Protein AF-A0A0Q8Q6H7-F1 (afdb_monomer)

Solvent-accessible surface area (backbone atoms only — not comparable to full-atom values): 5584 Å² total; per-residue (Å²): 132,81,76,88,68,62,62,42,82,53,87,79,76,68,88,23,53,45,49,56,13,53,51,58,37,36,78,78,34,84,53,59,43,42,26,29,66,60,90,71,86,67,95,41,78,25,63,36,36,38,28,49,71,91,55,90,65,55,36,40,38,37,37,32,64,53,24,28,64,59,30,40,36,32,51,101,86,51,76,48,80,18,79,44,38,67,51,40,23,50,51,51,54,51,64,78,71,109

Nearest PDB structures (foldseek):
  4h63-assembly1_Q  TM=6.959E-01  e=3.328E+00  Schizosaccharomyces pombe 972h-
  6fhm-assembly1_B  TM=3.678E-01  e=9.559E+00  Escherichia coli K-12
  2byo-assembly1_A  TM=2.013E-01  e=7.130E+00  Mycobacterium tuberculosis H37Rv

Structure (mmCIF, N/CA/C/O backbone):
data_AF-A0A0Q8Q6H7-F1
#
_entry.id   AF-A0A0Q8Q6H7-F1
#
loop_
_atom_site.group_PDB
_atom_site.id
_atom_site.type_symbol
_atom_site.label_atom_id
_atom_site.label_alt_id
_atom_site.label_comp_id
_atom_site.label_asym_id
_atom_site.label_entity_id
_atom_site.label_seq_id
_atom_site.pdbx_PDB_ins_code
_atom_site.Cartn_x
_atom_site.Cartn_y
_atom_site.Cartn_z
_atom_site.occupancy
_atom_site.B_iso_or_equiv
_atom_site.auth_seq_id
_atom_site.auth_comp_id
_atom_site.auth_asym_id
_atom_site.auth_atom_id
_atom_site.pdbx_PDB_model_num
ATOM 1 N N . MET A 1 1 ? -12.773 16.084 -0.485 1.00 41.69 1 MET A N 1
ATOM 2 C CA . MET A 1 1 ? -13.663 15.220 -1.291 1.00 41.69 1 MET A CA 1
ATOM 3 C C . MET A 1 1 ? -12.888 14.736 -2.499 1.00 41.69 1 MET A C 1
ATOM 5 O O . MET A 1 1 ? -12.948 15.345 -3.565 1.00 41.69 1 MET A O 1
ATOM 9 N N . ILE A 1 2 ? -12.133 13.662 -2.304 1.00 46.97 2 ILE A N 1
ATOM 10 C CA . ILE A 1 2 ? -11.565 12.874 -3.399 1.00 46.97 2 ILE A CA 1
ATOM 11 C C . ILE A 1 2 ? -12.746 12.379 -4.262 1.00 46.97 2 ILE A C 1
ATOM 13 O O . ILE A 1 2 ? -13.762 11.952 -3.699 1.00 46.97 2 ILE A O 1
ATOM 17 N N . PRO A 1 3 ? -12.713 12.522 -5.601 1.00 50.56 3 PRO A N 1
ATOM 18 C CA . PRO A 1 3 ? -13.772 11.993 -6.454 1.00 50.56 3 PRO A CA 1
ATOM 19 C C . PRO A 1 3 ? -13.932 10.494 -6.194 1.00 50.56 3 PRO A C 1
ATOM 21 O O . PRO A 1 3 ? -12.946 9.798 -5.971 1.00 50.56 3 PRO A O 1
ATOM 24 N N . ILE A 1 4 ? -15.171 9.996 -6.232 1.00 54.81 4 ILE A N 1
ATOM 25 C CA . ILE A 1 4 ? -15.448 8.557 -6.175 1.00 54.81 4 ILE A CA 1
ATOM 26 C C . ILE A 1 4 ? -14.878 7.952 -7.466 1.00 54.81 4 ILE A C 1
ATOM 28 O O . ILE A 1 4 ? -15.565 7.892 -8.483 1.00 54.81 4 ILE A O 1
ATOM 32 N N . MET A 1 5 ? -13.590 7.610 -7.466 1.00 64.38 5 MET A N 1
ATOM 33 C CA . MET A 1 5 ? -13.012 6.751 -8.487 1.00 64.38 5 MET A CA 1
ATOM 34 C C . MET A 1 5 ? -13.558 5.354 -8.236 1.00 64.38 5 MET A C 1
ATOM 36 O O . MET A 1 5 ? -13.433 4.825 -7.128 1.00 64.38 5 MET A O 1
ATOM 40 N N . ASP A 1 6 ? -14.164 4.760 -9.260 1.00 76.75 6 ASP A N 1
ATOM 41 C CA . ASP A 1 6 ? -14.465 3.337 -9.228 1.00 76.75 6 ASP A CA 1
ATOM 42 C C . ASP A 1 6 ? -13.141 2.591 -9.044 1.00 76.75 6 ASP A C 1
ATOM 44 O O . ASP A 1 6 ? -12.179 2.777 -9.797 1.00 76.75 6 ASP A O 1
ATOM 48 N N . THR A 1 7 ? -13.067 1.819 -7.966 1.00 80.25 7 THR A N 1
ATOM 49 C CA . THR A 1 7 ? -11.902 1.019 -7.616 1.00 80.25 7 THR A CA 1
ATOM 50 C C . THR A 1 7 ? -12.319 -0.435 -7.494 1.00 80.25 7 THR A C 1
ATOM 52 O O . THR A 1 7 ? -13.389 -0.760 -6.975 1.00 80.25 7 THR A O 1
ATOM 55 N N . ARG A 1 8 ? -11.451 -1.331 -7.959 1.00 82.88 8 ARG A N 1
ATOM 56 C CA . ARG A 1 8 ? -11.608 -2.776 -7.793 1.00 82.88 8 ARG A CA 1
ATOM 57 C C . ARG A 1 8 ? -10.595 -3.307 -6.803 1.00 82.88 8 ARG A C 1
ATOM 59 O O . ARG A 1 8 ? -9.417 -2.944 -6.852 1.00 82.88 8 ARG A O 1
ATOM 66 N N . THR A 1 9 ? -11.032 -4.232 -5.953 1.00 85.69 9 THR A N 1
ATOM 67 C CA . THR A 1 9 ? -10.123 -4.986 -5.090 1.00 85.69 9 THR A CA 1
ATOM 68 C C . THR A 1 9 ? -9.061 -5.678 -5.935 1.00 85.69 9 THR A C 1
ATOM 70 O O . THR A 1 9 ? -9.357 -6.391 -6.896 1.00 85.69 9 THR A O 1
ATOM 73 N N . TRP A 1 10 ? -7.806 -5.462 -5.563 1.00 83.19 10 TRP A N 1
ATOM 74 C CA . TRP A 1 10 ? -6.649 -6.042 -6.212 1.00 83.19 10 TRP A CA 1
ATOM 75 C C . TRP A 1 10 ? -6.073 -7.147 -5.328 1.00 83.19 10 TRP A C 1
ATOM 77 O O . TRP A 1 10 ? -5.622 -6.910 -4.211 1.00 83.19 10 TRP A O 1
ATOM 87 N N . LEU A 1 11 ? -6.108 -8.372 -5.852 1.00 79.75 11 LEU A N 1
ATOM 88 C CA . LEU A 1 11 ? -5.634 -9.587 -5.178 1.00 79.75 11 LEU A CA 1
ATOM 89 C C . LEU A 1 11 ? -4.303 -10.098 -5.753 1.00 79.75 11 LEU A C 1
ATOM 91 O O . LEU A 1 11 ? -3.882 -11.209 -5.441 1.00 79.75 11 LEU A O 1
ATOM 95 N N . GLY A 1 12 ? -3.701 -9.334 -6.667 1.00 79.31 12 GLY A N 1
ATOM 96 C CA . GLY A 1 12 ? -2.473 -9.714 -7.352 1.00 79.31 12 GLY A CA 1
ATOM 97 C C . GLY A 1 12 ? -1.216 -9.409 -6.543 1.00 79.31 12 GLY A C 1
ATOM 98 O O . GLY A 1 12 ? -1.276 -8.969 -5.400 1.00 79.31 12 GLY A O 1
ATOM 99 N N . ASP A 1 13 ? -0.085 -9.630 -7.198 1.00 78.69 13 ASP A N 1
ATOM 100 C CA . ASP A 1 13 ? 1.248 -9.220 -6.766 1.00 78.69 13 ASP A CA 1
ATOM 101 C C . ASP A 1 13 ? 1.867 -8.451 -7.945 1.00 78.69 13 ASP A C 1
ATOM 103 O O . ASP A 1 13 ? 1.632 -8.811 -9.110 1.00 78.69 13 ASP A O 1
ATOM 107 N N . THR A 1 14 ? 2.565 -7.345 -7.686 1.00 79.12 14 THR A N 1
ATOM 108 C CA . THR A 1 14 ? 3.236 -6.595 -8.758 1.00 79.12 14 THR A CA 1
ATOM 109 C C . THR A 1 14 ? 4.541 -7.259 -9.197 1.00 79.12 14 THR A C 1
ATOM 111 O O . THR A 1 14 ? 5.048 -6.951 -10.279 1.00 79.12 14 THR A O 1
ATOM 114 N N . GLY A 1 15 ? 5.070 -8.184 -8.390 1.00 83.19 15 GLY A N 1
ATOM 115 C CA . GLY A 1 15 ? 6.403 -8.766 -8.505 1.00 83.19 15 GLY A CA 1
ATOM 116 C C . GLY A 1 15 ? 7.501 -7.801 -8.054 1.00 83.19 15 GLY A C 1
ATOM 117 O O . GLY A 1 15 ? 8.658 -7.967 -8.449 1.00 83.19 15 GLY A O 1
ATOM 118 N N . GLY A 1 16 ? 7.135 -6.756 -7.309 1.00 88.44 16 GLY A N 1
ATOM 119 C CA . GLY A 1 16 ? 7.916 -5.547 -7.103 1.00 88.44 16 GLY A CA 1
ATOM 120 C C . GLY A 1 16 ? 8.069 -5.144 -5.634 1.00 88.44 16 GLY A C 1
ATOM 121 O O . GLY A 1 16 ? 7.374 -5.650 -4.759 1.00 88.44 16 GLY A O 1
ATOM 122 N N . PRO A 1 17 ? 8.969 -4.192 -5.331 1.00 94.00 17 PRO A N 1
ATOM 123 C CA . PRO A 1 17 ? 9.206 -3.745 -3.956 1.00 94.00 17 PRO A CA 1
ATOM 124 C C . PRO A 1 17 ? 7.96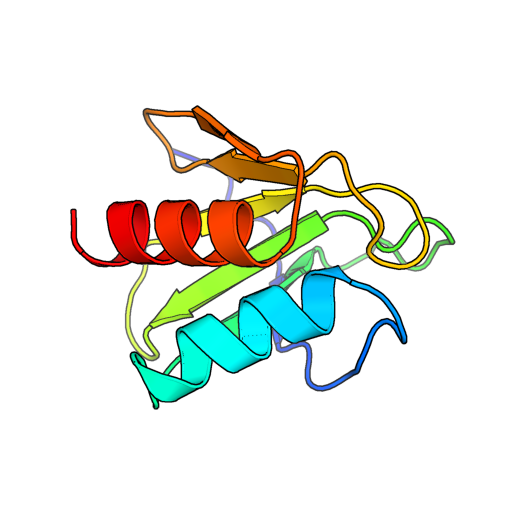9 -3.219 -3.198 1.00 94.00 17 PRO A C 1
ATOM 12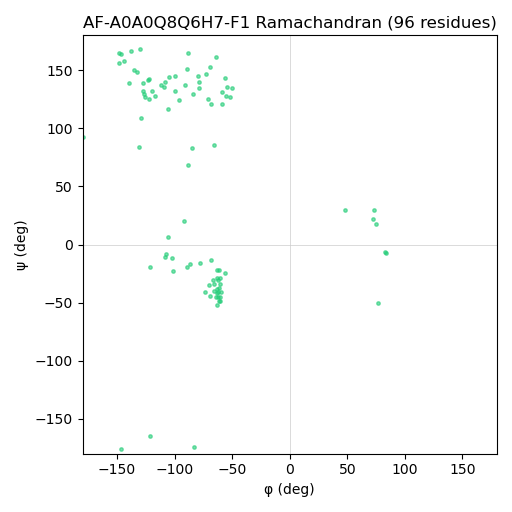6 O O . PRO A 1 17 ? 7.942 -3.275 -1.972 1.00 94.00 17 PRO A O 1
ATOM 129 N N . VAL A 1 18 ? 6.933 -2.729 -3.884 1.00 93.56 18 VAL A N 1
ATOM 130 C CA . VAL A 1 18 ? 5.673 -2.298 -3.249 1.00 93.56 18 VAL A CA 1
ATOM 131 C C . VAL A 1 18 ? 4.935 -3.457 -2.563 1.00 93.56 18 VAL A C 1
ATOM 133 O O . VAL A 1 18 ? 4.280 -3.252 -1.541 1.00 93.56 18 VAL A O 1
ATOM 136 N N . ASP A 1 19 ? 5.092 -4.689 -3.055 1.00 93.44 19 ASP A N 1
ATOM 137 C CA . ASP A 1 19 ? 4.454 -5.874 -2.473 1.00 93.44 19 ASP A CA 1
ATOM 138 C C . ASP A 1 19 ? 5.001 -6.168 -1.071 1.00 93.44 19 ASP A C 1
ATOM 140 O O . ASP A 1 19 ? 4.251 -6.558 -0.172 1.00 93.44 19 ASP A O 1
ATOM 144 N N . ASP A 1 20 ? 6.290 -5.886 -0.844 1.00 95.44 20 ASP A N 1
ATOM 145 C CA . ASP A 1 20 ? 6.903 -5.959 0.482 1.00 95.44 20 ASP A CA 1
ATOM 146 C C . ASP A 1 20 ? 6.319 -4.919 1.439 1.00 95.44 20 ASP A C 1
ATOM 148 O O . ASP A 1 20 ? 6.063 -5.243 2.601 1.00 95.44 20 ASP A O 1
ATOM 152 N N . ALA A 1 21 ? 6.052 -3.698 0.964 1.00 96.00 21 ALA A N 1
ATOM 153 C CA . ALA A 1 21 ? 5.400 -2.678 1.781 1.00 96.00 21 ALA A CA 1
ATOM 154 C C . ALA A 1 21 ? 3.998 -3.146 2.201 1.00 96.00 21 ALA A C 1
ATOM 156 O O . ALA A 1 21 ? 3.670 -3.145 3.388 1.00 96.00 21 ALA A O 1
ATOM 157 N N . PHE A 1 22 ? 3.195 -3.647 1.257 1.00 95.00 22 PHE A N 1
ATOM 158 C CA . PHE A 1 22 ? 1.859 -4.167 1.559 1.00 95.00 22 PHE A CA 1
ATOM 159 C C . PHE A 1 22 ? 1.889 -5.381 2.485 1.00 95.00 22 PHE A C 1
ATOM 161 O O . PHE A 1 22 ? 1.041 -5.491 3.372 1.00 95.00 22 PHE A O 1
ATOM 168 N N . ARG A 1 23 ? 2.866 -6.282 2.331 1.00 95.06 23 ARG A N 1
ATOM 169 C CA . ARG A 1 23 ? 3.061 -7.410 3.248 1.00 95.06 23 ARG A CA 1
ATOM 170 C C . ARG A 1 23 ? 3.339 -6.924 4.672 1.00 95.06 23 ARG A C 1
ATOM 172 O O . ARG A 1 23 ? 2.669 -7.381 5.595 1.00 95.06 23 ARG A O 1
ATOM 179 N N . LEU A 1 24 ? 4.259 -5.975 4.847 1.00 96.12 24 LEU A N 1
ATOM 180 C CA . LEU A 1 24 ? 4.594 -5.402 6.157 1.00 96.12 24 LEU A CA 1
ATOM 181 C C . LEU A 1 24 ? 3.395 -4.702 6.814 1.00 96.12 24 LEU A C 1
ATOM 183 O O . LEU A 1 24 ? 3.209 -4.796 8.028 1.00 96.12 24 LEU A O 1
ATOM 187 N N . VAL A 1 25 ? 2.556 -4.023 6.027 1.00 96.25 25 VAL A N 1
ATOM 188 C CA . VAL A 1 25 ? 1.323 -3.406 6.539 1.00 96.25 25 VAL A CA 1
ATOM 189 C C . VAL A 1 25 ? 0.307 -4.481 6.935 1.00 96.25 25 VAL A C 1
ATOM 191 O O . VAL A 1 25 ? -0.256 -4.392 8.022 1.00 96.25 25 VAL A O 1
ATOM 194 N N . ARG A 1 26 ? 0.107 -5.532 6.124 1.00 95.00 26 ARG A N 1
ATOM 195 C CA . ARG A 1 26 ? -0.820 -6.646 6.427 1.00 95.00 26 ARG A CA 1
ATOM 196 C C . ARG A 1 26 ? -0.459 -7.404 7.701 1.00 95.00 26 ARG A C 1
ATOM 198 O O . ARG A 1 26 ? -1.354 -7.845 8.416 1.00 95.00 26 ARG A O 1
ATOM 205 N N . GLU A 1 27 ? 0.830 -7.525 8.010 1.00 95.50 27 GLU A N 1
ATOM 206 C CA . GLU A 1 27 ? 1.302 -8.108 9.274 1.00 95.50 27 GLU A CA 1
ATOM 207 C C . GLU A 1 27 ? 0.805 -7.319 10.500 1.00 95.50 27 GLU A C 1
ATOM 209 O O . GLU A 1 27 ? 0.598 -7.901 11.565 1.00 95.50 27 GLU A O 1
ATOM 214 N N . GLN A 1 28 ? 0.567 -6.012 10.353 1.00 96.12 28 GLN A N 1
ATOM 215 C CA . GLN A 1 28 ? 0.056 -5.136 11.414 1.00 96.12 28 GLN A CA 1
ATOM 216 C C . GLN A 1 28 ? -1.444 -4.837 11.294 1.00 96.12 28 GLN A C 1
ATOM 218 O O . GLN A 1 28 ? -2.084 -4.499 12.289 1.00 96.12 28 GLN A O 1
ATOM 223 N N . VAL A 1 29 ? -2.006 -4.967 10.093 1.00 94.38 29 VAL A N 1
ATOM 224 C CA . VAL A 1 29 ? -3.403 -4.680 9.761 1.00 94.38 29 VAL A CA 1
ATOM 225 C C . VAL A 1 29 ? -3.974 -5.876 8.985 1.00 94.38 29 VAL A C 1
ATOM 227 O O . VAL A 1 29 ? -4.000 -5.863 7.756 1.00 94.38 29 VAL A O 1
ATOM 230 N N . PRO A 1 30 ? -4.450 -6.934 9.670 1.00 89.19 30 PRO A N 1
ATOM 231 C CA . PRO A 1 30 ? -4.934 -8.149 9.003 1.00 89.19 30 PRO A CA 1
ATOM 232 C C . PRO A 1 30 ? -6.136 -7.935 8.068 1.00 89.19 30 PRO A C 1
ATOM 234 O O . PRO A 1 30 ? -6.355 -8.739 7.168 1.00 89.19 30 PRO A O 1
ATOM 237 N N . GLY A 1 31 ? -6.903 -6.858 8.267 1.00 90.62 31 GLY A N 1
ATOM 238 C CA . GLY A 1 31 ? -8.036 -6.463 7.420 1.00 90.62 31 GLY A CA 1
ATOM 239 C C . GLY A 1 31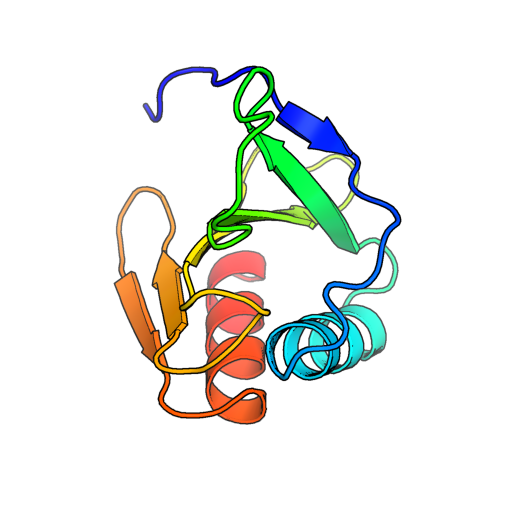 ? -7.669 -5.500 6.287 1.00 90.62 31 GLY A C 1
ATOM 240 O O . GLY A 1 31 ? -8.539 -4.769 5.825 1.00 90.62 31 GLY A O 1
ATOM 241 N N . LEU A 1 32 ? -6.395 -5.416 5.890 1.00 93.94 32 LEU A N 1
ATOM 242 C CA . LEU A 1 32 ? -5.959 -4.508 4.830 1.00 93.94 32 LEU A CA 1
ATOM 243 C C . LEU A 1 32 ? -6.509 -4.940 3.464 1.00 93.94 32 LEU A C 1
ATOM 245 O O . LEU A 1 32 ? -6.180 -6.014 2.954 1.00 93.94 32 LEU A O 1
ATOM 249 N N . VAL A 1 33 ? -7.270 -4.053 2.839 1.00 93.38 33 VAL A N 1
ATOM 250 C CA . VAL A 1 33 ? -7.739 -4.168 1.462 1.00 93.38 33 VAL A CA 1
ATOM 251 C C . VAL A 1 33 ? -6.847 -3.306 0.578 1.00 93.38 33 VAL A C 1
ATOM 253 O O . VAL A 1 33 ? -6.573 -2.150 0.893 1.00 93.38 33 VAL A O 1
ATOM 256 N N . THR A 1 34 ? -6.396 -3.879 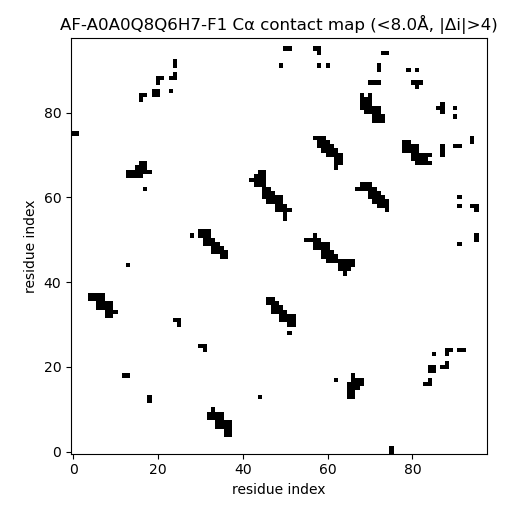-0.535 1.00 92.44 34 THR A N 1
ATOM 257 C CA . THR A 1 34 ? -5.672 -3.158 -1.584 1.00 92.44 34 THR A CA 1
ATOM 258 C C . THR A 1 34 ? -6.545 -3.109 -2.823 1.00 92.44 34 THR A C 1
ATOM 260 O O . THR A 1 34 ? -7.177 -4.101 -3.187 1.00 92.44 34 THR A O 1
ATOM 263 N N . GLU A 1 35 ? -6.593 -1.963 -3.478 1.00 91.31 35 GLU A N 1
ATOM 264 C CA . GLU A 1 35 ? -7.473 -1.704 -4.605 1.00 91.31 35 GLU A CA 1
ATOM 265 C C . GLU A 1 35 ? -6.748 -0.935 -5.695 1.00 91.31 35 GLU A C 1
ATOM 267 O O . GLU A 1 35 ? -5.658 -0.390 -5.501 1.00 91.31 35 GLU A O 1
ATOM 272 N N . ARG A 1 36 ? -7.373 -0.905 -6.868 1.00 87.50 36 ARG A N 1
ATOM 273 C CA . ARG A 1 36 ? -6.883 -0.182 -8.031 1.00 87.50 36 ARG A CA 1
ATOM 274 C C . ARG A 1 36 ? -7.987 0.591 -8.723 1.00 87.50 36 ARG A C 1
ATOM 276 O O . ARG A 1 36 ? -9.109 0.091 -8.735 1.00 87.50 36 ARG A O 1
ATOM 283 N N . PRO A 1 37 ? -7.659 1.721 -9.370 1.00 85.00 37 PRO A N 1
ATOM 284 C CA . PRO A 1 37 ? -8.591 2.393 -10.263 1.00 85.00 37 PRO A CA 1
ATOM 285 C C . PRO A 1 37 ? -9.126 1.446 -11.346 1.00 85.00 37 PRO A C 1
ATOM 287 O O . PRO A 1 37 ? -8.355 0.708 -11.974 1.00 85.00 37 PRO A O 1
ATOM 290 N N . ASP A 1 38 ? -10.431 1.493 -11.596 1.00 75.31 38 ASP A N 1
ATOM 291 C CA . ASP A 1 38 ? -11.055 0.837 -12.741 1.00 75.31 38 ASP A CA 1
ATOM 292 C C . ASP A 1 38 ? -10.732 1.580 -14.047 1.00 75.31 38 ASP A C 1
ATOM 294 O O . ASP A 1 38 ? -10.566 2.798 -14.089 1.00 75.31 38 ASP A O 1
ATOM 298 N N . GLY A 1 39 ? -10.613 0.833 -15.148 1.00 66.44 39 GLY A N 1
ATOM 299 C CA . GLY A 1 39 ? -10.378 1.398 -16.483 1.00 66.44 39 GLY A CA 1
ATOM 300 C C . GLY A 1 39 ? -8.920 1.733 -16.824 1.00 66.44 39 GLY A C 1
ATOM 301 O O . GLY A 1 39 ? -8.633 2.022 -17.985 1.00 66.44 39 GLY A O 1
ATOM 302 N N . ILE A 1 40 ? -7.981 1.617 -15.879 1.00 60.09 40 ILE A N 1
ATOM 303 C CA . ILE A 1 40 ? -6.538 1.646 -16.174 1.00 60.09 40 ILE A CA 1
ATOM 304 C C . ILE A 1 40 ? -6.064 0.216 -16.479 1.00 60.09 40 ILE A C 1
ATOM 306 O O . ILE A 1 40 ? -5.323 -0.407 -15.719 1.00 60.09 40 ILE A O 1
ATOM 310 N N . ASP A 1 41 ? -6.516 -0.327 -17.611 1.00 53.28 41 ASP A N 1
ATOM 311 C CA . ASP A 1 41 ? -5.895 -1.505 -18.225 1.00 53.28 41 ASP A CA 1
ATOM 312 C C . ASP A 1 41 ? -4.720 -1.017 -19.085 1.00 53.28 41 ASP A C 1
ATOM 314 O O . ASP A 1 41 ? -4.848 -0.783 -20.286 1.00 53.28 41 ASP A O 1
ATOM 318 N N . GLY A 1 42 ? -3.561 -0.786 -18.462 1.00 41.72 42 GLY A N 1
ATOM 319 C CA . GLY A 1 42 ? -2.419 -0.264 -19.208 1.00 41.72 42 GLY A CA 1
ATOM 320 C C . GLY A 1 42 ? -1.149 -0.057 -18.399 1.00 41.72 42 GLY A C 1
ATOM 321 O O . GLY A 1 42 ? -0.921 1.020 -17.866 1.00 41.72 42 GLY A O 1
ATOM 322 N N . GLY A 1 43 ? -0.293 -1.079 -18.394 1.00 48.22 43 GLY A N 1
ATOM 323 C CA . GLY A 1 43 ? 1.168 -0.940 -18.451 1.00 48.22 43 GLY A CA 1
ATOM 324 C C . GLY A 1 43 ? 1.913 -0.519 -17.186 1.00 48.22 43 GLY A C 1
ATOM 325 O O . GLY A 1 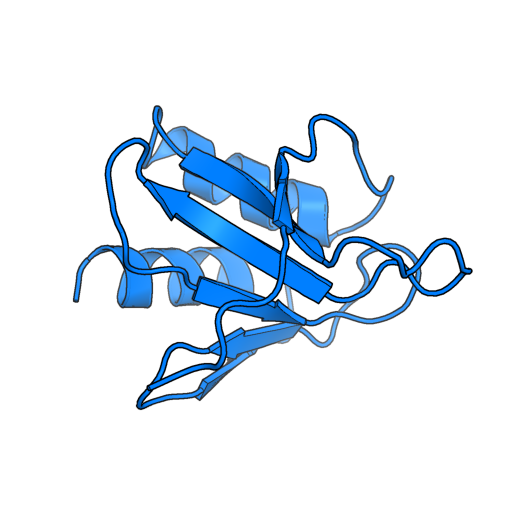43 ? 2.866 -1.201 -16.820 1.00 48.22 43 GLY A O 1
ATOM 326 N N . ASP A 1 44 ? 1.496 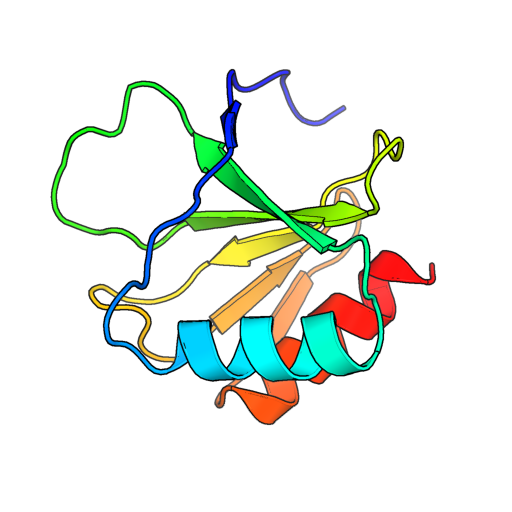0.550 -16.509 1.00 59.03 44 ASP A N 1
ATOM 327 C CA . ASP A 1 44 ? 2.382 1.219 -15.549 1.00 59.03 44 ASP A CA 1
ATOM 328 C C . ASP A 1 44 ? 2.104 0.897 -14.084 1.00 59.03 44 ASP A C 1
ATOM 330 O O . ASP A 1 44 ? 2.979 1.127 -13.262 1.00 59.03 44 ASP A O 1
ATOM 334 N N . ASN A 1 45 ? 0.982 0.251 -13.741 1.00 65.00 45 ASN A N 1
ATOM 335 C CA . ASN A 1 45 ? 0.797 -0.477 -12.474 1.00 65.00 45 ASN A CA 1
ATOM 336 C C . ASN A 1 45 ? 1.222 0.271 -11.185 1.00 65.00 45 ASN A C 1
ATOM 338 O O . ASN A 1 45 ? 1.622 -0.366 -10.212 1.00 65.00 45 ASN A O 1
ATOM 342 N N . SER A 1 46 ? 1.132 1.597 -11.188 1.00 82.56 46 SER A N 1
ATOM 343 C CA . SER A 1 46 ? 1.867 2.438 -10.244 1.00 82.56 46 SER A CA 1
ATOM 344 C C . SER A 1 46 ? 1.009 3.066 -9.157 1.00 82.56 46 SER A C 1
ATOM 346 O O . SER A 1 46 ? 1.578 3.638 -8.250 1.00 82.56 46 SER A O 1
ATOM 348 N N . LEU A 1 47 ? -0.321 2.964 -9.224 1.00 89.62 47 LEU A N 1
ATOM 349 C CA . LEU A 1 47 ? -1.230 3.546 -8.233 1.00 89.62 47 LEU A CA 1
ATOM 350 C C . LEU A 1 47 ? -2.071 2.453 -7.569 1.00 89.62 47 LEU A C 1
ATOM 352 O O . LEU A 1 47 ? -2.665 1.605 -8.248 1.00 89.62 47 LEU A O 1
ATOM 356 N N . PHE A 1 48 ? -2.126 2.504 -6.244 1.00 91.88 48 PHE A N 1
ATOM 357 C CA . PHE A 1 48 ? -2.908 1.624 -5.390 1.00 91.88 48 PHE A CA 1
ATOM 358 C C . PHE A 1 48 ? -3.665 2.448 -4.361 1.00 91.88 48 PHE A C 1
ATOM 360 O O . PHE A 1 48 ? -3.172 3.465 -3.887 1.00 91.88 48 PHE A O 1
ATOM 367 N N . PHE A 1 49 ? -4.830 1.951 -3.971 1.00 93.12 49 PHE A N 1
ATOM 368 C CA . PHE A 1 49 ? -5.536 2.431 -2.793 1.00 93.12 49 PHE A CA 1
ATOM 369 C C . PHE A 1 49 ? -5.466 1.360 -1.719 1.00 93.12 49 PHE A C 1
ATOM 371 O O . PHE A 1 49 ? -5.642 0.172 -1.996 1.00 93.12 49 PHE A O 1
ATOM 378 N N . VAL A 1 50 ? -5.179 1.768 -0.494 1.00 93.88 50 VAL A N 1
ATOM 379 C CA . VAL A 1 50 ? -5.025 0.877 0.645 1.00 93.88 50 VAL A CA 1
ATOM 380 C C . VAL A 1 50 ? -5.947 1.351 1.753 1.00 93.88 50 VAL A C 1
ATOM 382 O O . VAL A 1 50 ? -5.894 2.506 2.156 1.00 93.88 50 VAL A O 1
ATOM 385 N N . ARG A 1 51 ? -6.789 0.460 2.269 1.00 93.62 51 ARG A N 1
ATOM 386 C CA . ARG A 1 51 ? -7.714 0.785 3.359 1.00 93.62 51 ARG A CA 1
ATOM 387 C C . ARG A 1 51 ? -7.944 -0.397 4.281 1.00 93.62 51 ARG A C 1
ATOM 389 O O . ARG A 1 51 ? -7.665 -1.539 3.927 1.00 93.62 51 ARG A O 1
ATOM 396 N N . VAL A 1 52 ? -8.482 -0.133 5.464 1.00 93.12 52 VAL A N 1
ATOM 397 C CA . VAL A 1 52 ? -9.000 -1.186 6.347 1.00 93.12 52 VAL A CA 1
ATOM 398 C C . VAL A 1 52 ? -10.378 -1.615 5.844 1.00 93.12 52 VAL A C 1
ATOM 400 O O . VAL A 1 52 ? -11.180 -0.774 5.442 1.00 93.12 52 VAL A O 1
ATOM 403 N N . GLU A 1 53 ? -10.675 -2.914 5.865 1.00 89.75 53 GLU A N 1
ATOM 404 C CA . GLU A 1 53 ? -12.002 -3.437 5.535 1.00 89.75 53 GLU A CA 1
ATOM 405 C C . GLU A 1 53 ? -13.095 -2.719 6.347 1.00 89.75 53 GLU A C 1
ATOM 407 O O . GLU A 1 53 ? -13.029 -2.622 7.572 1.00 89.75 53 GLU A O 1
ATOM 412 N N . GLY A 1 54 ? -14.099 -2.187 5.647 1.00 84.75 54 GLY A N 1
ATOM 413 C CA . GLY A 1 54 ? -15.181 -1.400 6.245 1.00 84.75 54 GLY A CA 1
ATOM 414 C C . GLY A 1 54 ? -14.866 0.085 6.466 1.00 84.75 54 GLY A C 1
ATOM 415 O O . GLY A 1 54 ? -15.788 0.829 6.797 1.00 84.75 54 GLY A O 1
ATOM 416 N N . SER A 1 55 ? -13.623 0.534 6.252 1.00 87.25 55 SER A N 1
ATOM 417 C CA . SER A 1 55 ? -13.284 1.961 6.234 1.00 87.25 55 SER A CA 1
ATOM 418 C C . SER A 1 55 ? -13.653 2.604 4.898 1.00 87.25 55 SER A C 1
ATOM 420 O O . SER A 1 55 ? -13.544 1.983 3.838 1.00 87.25 55 SER A O 1
ATOM 422 N N . VAL A 1 56 ? -14.079 3.866 4.963 1.00 82.50 56 VAL A N 1
ATOM 423 C CA . VAL A 1 56 ? -14.286 4.729 3.790 1.00 82.50 56 VAL A CA 1
ATOM 424 C C . VAL A 1 56 ? -13.026 5.506 3.416 1.00 82.50 56 VAL A C 1
ATOM 426 O O . VAL A 1 56 ? -12.915 5.973 2.287 1.00 82.50 56 VAL A O 1
ATOM 429 N N . GLU A 1 57 ? -12.087 5.638 4.350 1.00 87.00 57 GLU A N 1
ATOM 430 C CA . GLU A 1 57 ? -10.829 6.345 4.141 1.00 87.00 57 GLU A CA 1
ATOM 431 C C . GLU A 1 57 ? -9.819 5.404 3.496 1.00 87.00 57 GLU A C 1
ATOM 433 O O . GLU A 1 57 ? -9.618 4.271 3.948 1.00 87.00 57 GLU A O 1
ATOM 438 N N . ALA A 1 58 ? -9.205 5.881 2.419 1.00 91.12 58 ALA A N 1
ATOM 439 C CA . ALA A 1 58 ? -8.191 5.162 1.678 1.00 91.12 58 ALA A CA 1
ATOM 440 C C . ALA A 1 58 ? -6.908 5.983 1.627 1.00 91.12 58 ALA A C 1
ATOM 442 O O . ALA A 1 58 ? -6.935 7.203 1.478 1.00 91.12 58 ALA A O 1
ATOM 443 N N . VAL A 1 59 ? -5.798 5.269 1.726 1.00 94.75 59 VAL A N 1
ATOM 444 C CA . VAL A 1 59 ? -4.452 5.782 1.527 1.00 94.75 59 VAL A CA 1
ATOM 445 C C . VAL A 1 59 ? -4.055 5.482 0.092 1.00 94.75 59 VAL A C 1
ATOM 447 O O . VAL A 1 59 ? -4.098 4.331 -0.348 1.00 94.75 59 VAL A O 1
ATOM 450 N N . GLU A 1 60 ? -3.674 6.513 -0.637 1.00 94.69 60 GLU A N 1
ATOM 451 C CA . GLU A 1 60 ? -3.101 6.407 -1.968 1.00 94.69 60 GLU A CA 1
ATOM 452 C C . GLU A 1 60 ? -1.629 6.014 -1.857 1.00 94.69 60 GLU A C 1
ATOM 454 O O . GLU A 1 60 ? -0.884 6.528 -1.023 1.00 94.69 60 GLU A O 1
ATOM 459 N N . VAL A 1 61 ? -1.213 5.060 -2.683 1.00 95.19 61 VAL A N 1
ATOM 460 C CA . VAL A 1 61 ? 0.173 4.612 -2.788 1.00 95.19 61 VAL A CA 1
ATOM 461 C C . VAL A 1 61 ? 0.559 4.631 -4.253 1.00 95.19 61 VAL A C 1
ATOM 463 O O . VAL A 1 61 ? 0.117 3.789 -5.040 1.00 95.19 61 VAL A O 1
ATOM 466 N N . GLU A 1 62 ? 1.405 5.588 -4.601 1.00 93.94 62 GLU A N 1
ATOM 467 C CA . GLU A 1 62 ? 2.022 5.715 -5.909 1.00 93.94 62 GLU A CA 1
ATOM 468 C C . GLU A 1 62 ? 3.452 5.167 -5.898 1.00 93.94 62 GLU A C 1
ATOM 470 O O . GLU A 1 62 ? 4.183 5.278 -4.913 1.00 93.94 62 GLU A O 1
ATOM 475 N N . CYS A 1 63 ? 3.871 4.563 -7.003 1.00 92.56 63 CYS A N 1
ATOM 476 C CA . CYS A 1 63 ? 5.212 4.031 -7.196 1.00 92.56 63 CYS A CA 1
ATOM 477 C C . CYS A 1 63 ? 5.645 4.158 -8.661 1.00 92.56 63 CYS A C 1
ATOM 479 O O . CYS A 1 63 ? 4.943 4.719 -9.492 1.00 92.56 63 CYS A O 1
ATOM 481 N N . TRP A 1 64 ? 6.818 3.637 -9.005 1.00 90.56 64 TRP A N 1
ATOM 482 C CA . TRP A 1 64 ? 7.231 3.465 -10.397 1.00 90.56 64 TRP A CA 1
ATOM 483 C C . TRP A 1 64 ? 6.777 2.116 -10.972 1.00 90.56 64 TRP A C 1
ATOM 485 O O . TRP A 1 64 ? 6.467 1.189 -10.209 1.00 90.56 64 TRP A O 1
ATOM 495 N N . PRO A 1 65 ? 6.808 1.955 -12.312 1.00 87.62 65 PRO A N 1
ATOM 496 C CA . PRO A 1 65 ? 6.431 0.711 -12.967 1.00 87.62 65 PRO A CA 1
ATOM 497 C C . PRO A 1 65 ? 7.123 -0.519 -12.373 1.00 87.62 65 PRO A C 1
ATOM 499 O O . PRO A 1 65 ? 8.334 -0.537 -12.125 1.00 87.62 65 PRO A O 1
ATOM 502 N N . GLY A 1 66 ? 6.326 -1.567 -12.153 1.00 86.81 66 GLY A N 1
ATOM 503 C CA . GLY A 1 66 ? 6.771 -2.792 -11.486 1.00 86.81 66 GLY A CA 1
ATOM 504 C C . GLY A 1 66 ? 6.980 -2.632 -9.978 1.00 86.81 66 GLY A C 1
ATOM 505 O O . GLY A 1 66 ? 7.868 -3.281 -9.431 1.00 86.81 66 GLY A O 1
ATOM 506 N N . GLY A 1 67 ? 6.231 -1.737 -9.325 1.00 89.44 67 GLY A N 1
ATOM 507 C CA . GLY A 1 67 ? 6.228 -1.610 -7.867 1.00 89.44 67 GLY A CA 1
ATOM 508 C C . GLY A 1 67 ? 7.494 -0.982 -7.286 1.00 89.44 67 GLY A C 1
ATOM 509 O O . GLY A 1 67 ? 7.841 -1.263 -6.142 1.00 89.44 67 GLY A O 1
ATOM 510 N N . ARG A 1 68 ? 8.257 -0.221 -8.076 1.00 92.38 68 ARG A N 1
ATOM 511 C CA . ARG A 1 68 ? 9.597 0.248 -7.684 1.00 92.38 68 ARG A CA 1
ATOM 512 C C . ARG A 1 68 ? 9.544 1.592 -6.951 1.00 92.38 68 ARG A C 1
ATOM 514 O O . ARG A 1 68 ? 8.668 2.392 -7.258 1.00 92.38 68 ARG A O 1
ATOM 521 N N . PRO A 1 69 ? 10.501 1.873 -6.048 1.00 92.12 69 PRO A N 1
ATOM 522 C CA . PRO A 1 69 ? 10.663 3.213 -5.501 1.00 92.12 69 PRO A CA 1
ATOM 523 C C . PRO A 1 69 ? 11.072 4.223 -6.596 1.00 92.12 69 PRO A C 1
ATOM 525 O O . PRO A 1 69 ? 11.631 3.815 -7.623 1.00 92.12 69 PRO A O 1
ATOM 528 N N . PRO A 1 70 ? 10.888 5.534 -6.357 1.00 93.88 70 PRO A N 1
ATOM 529 C CA . PRO A 1 70 ? 10.329 6.124 -5.138 1.00 93.88 70 PRO A CA 1
ATOM 530 C C . PRO A 1 70 ? 8.834 5.833 -4.975 1.00 93.88 70 PRO A C 1
ATOM 532 O O . PRO A 1 70 ? 8.128 5.606 -5.956 1.00 93.88 70 PRO A O 1
ATOM 535 N N . PHE A 1 71 ? 8.390 5.817 -3.722 1.00 95.44 71 PHE A N 1
ATOM 536 C CA . PHE A 1 71 ? 6.988 5.705 -3.351 1.00 95.44 71 PHE A CA 1
ATOM 537 C C . PHE A 1 71 ? 6.477 7.057 -2.879 1.00 95.44 71 PHE A C 1
ATOM 539 O O . PHE A 1 71 ? 7.187 7.772 -2.171 1.00 95.44 71 PHE A O 1
ATOM 546 N N . THR A 1 72 ? 5.229 7.351 -3.197 1.00 97.00 72 THR A N 1
ATOM 547 C CA . THR A 1 72 ? 4.500 8.481 -2.637 1.00 97.00 72 THR A CA 1
ATOM 548 C C . THR A 1 72 ? 3.250 7.929 -1.968 1.00 97.00 72 THR A C 1
ATOM 550 O O . THR A 1 72 ? 2.503 7.171 -2.579 1.00 97.00 72 THR A O 1
ATOM 553 N N . VAL A 1 73 ? 3.068 8.243 -0.689 1.00 97.00 73 VAL A N 1
ATOM 554 C CA . VAL A 1 73 ? 1.940 7.783 0.124 1.00 97.00 73 VAL A CA 1
ATOM 555 C C . VAL A 1 73 ? 1.141 9.002 0.558 1.00 97.00 73 VAL A C 1
ATOM 557 O O . VAL A 1 73 ? 1.724 9.932 1.114 1.00 97.00 73 VAL A O 1
ATOM 560 N N . SER A 1 74 ? -0.165 9.017 0.324 1.00 95.56 74 SER A N 1
ATOM 561 C CA . SER A 1 74 ? -1.007 10.187 0.593 1.00 95.56 74 SER A CA 1
ATOM 562 C C . SER A 1 74 ? -2.402 9.831 1.091 1.00 95.56 74 SER A C 1
ATOM 564 O O . SER A 1 74 ? -2.912 8.737 0.858 1.00 95.56 74 SER A O 1
ATOM 566 N N . ASP A 1 75 ? -3.023 10.786 1.774 1.00 91.88 75 ASP A N 1
ATOM 567 C CA . ASP A 1 75 ? -4.457 10.833 2.061 1.00 91.88 75 ASP A CA 1
ATOM 568 C C . ASP A 1 75 ? -5.062 12.136 1.489 1.00 91.88 75 ASP A C 1
ATOM 570 O O . ASP A 1 75 ? -4.448 12.812 0.661 1.00 91.88 75 ASP A O 1
ATOM 574 N N . GLU A 1 76 ? -6.273 12.521 1.911 1.00 86.19 76 GLU A N 1
ATOM 575 C CA . GLU A 1 76 ? -6.916 13.760 1.437 1.00 86.19 76 GLU A CA 1
ATOM 576 C C . GLU A 1 76 ? -6.150 15.047 1.828 1.00 86.19 76 GLU A C 1
ATOM 578 O O . GLU A 1 76 ? -6.332 16.093 1.196 1.00 86.19 76 GLU A O 1
ATOM 583 N N . TYR A 1 77 ? -5.306 15.005 2.860 1.00 88.31 77 TYR A N 1
ATOM 584 C CA . TYR A 1 77 ? -4.739 16.190 3.505 1.00 88.31 77 TYR A CA 1
ATOM 585 C C . TYR A 1 77 ? -3.212 16.250 3.485 1.00 88.31 77 TYR A C 1
ATOM 587 O O . TYR A 1 77 ? -2.649 17.323 3.712 1.00 88.31 77 TYR A O 1
ATOM 595 N N . SER A 1 78 ? -2.530 15.128 3.282 1.00 93.62 78 SER A N 1
ATOM 596 C CA . SER A 1 78 ? -1.092 14.987 3.487 1.00 93.62 78 SER A CA 1
ATOM 597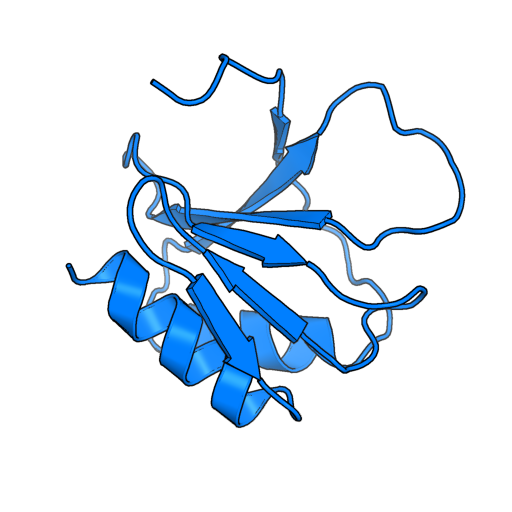 C C . SER A 1 78 ? -0.463 13.978 2.532 1.00 93.62 78 SER A C 1
ATOM 599 O O . SER A 1 78 ? -1.113 13.076 2.013 1.00 93.62 78 SER A O 1
ATOM 601 N N . GLN A 1 79 ? 0.841 14.147 2.313 1.00 95.69 79 GLN A N 1
ATOM 602 C CA . GLN A 1 79 ? 1.660 13.285 1.467 1.00 95.69 79 GLN A CA 1
ATOM 603 C C . GLN A 1 79 ? 3.028 13.065 2.120 1.00 95.69 79 GLN A C 1
ATOM 605 O O . GLN A 1 79 ? 3.639 14.006 2.632 1.00 95.69 79 GLN A O 1
ATOM 610 N N . LEU A 1 80 ? 3.521 11.830 2.054 1.00 96.94 80 LEU A N 1
ATOM 611 C CA . LEU A 1 80 ? 4.849 11.410 2.479 1.00 96.94 80 LEU A CA 1
ATOM 612 C C . LEU A 1 80 ? 5.550 10.667 1.338 1.00 96.94 80 LEU A C 1
ATOM 614 O O . LEU A 1 80 ? 5.015 9.708 0.784 1.00 96.94 80 LEU A O 1
ATOM 618 N N . ASP A 1 81 ? 6.776 11.076 1.025 1.00 96.81 81 ASP A N 1
ATOM 619 C CA . ASP A 1 81 ? 7.625 10.360 0.074 1.00 96.81 81 ASP A CA 1
ATOM 620 C C . ASP A 1 81 ? 8.490 9.329 0.806 1.00 96.81 81 ASP A C 1
ATOM 622 O O . ASP A 1 81 ? 9.089 9.608 1.850 1.00 96.81 81 ASP A O 1
ATOM 626 N N . ALA A 1 82 ? 8.598 8.135 0.233 1.00 96.38 82 ALA A N 1
ATOM 627 C CA . ALA A 1 82 ? 9.364 7.027 0.778 1.00 96.38 82 ALA A CA 1
ATOM 628 C C . ALA A 1 82 ? 10.342 6.459 -0.259 1.00 96.38 82 ALA A C 1
ATOM 630 O O . ALA A 1 82 ? 10.000 6.176 -1.406 1.00 96.38 82 ALA A O 1
ATOM 631 N N . ALA A 1 8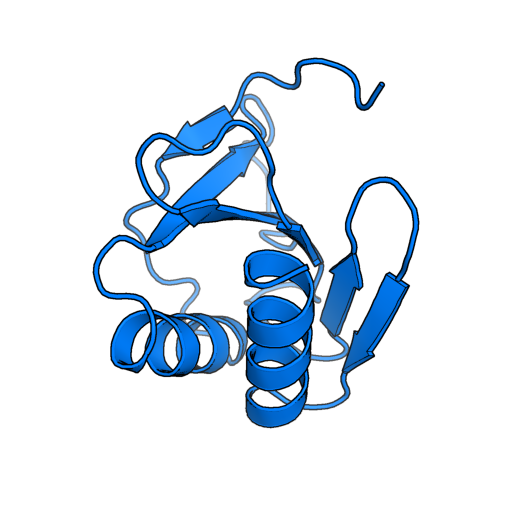3 ? 11.593 6.265 0.160 1.00 95.25 83 ALA A N 1
ATOM 632 C CA . ALA A 1 83 ? 12.663 5.783 -0.715 1.00 95.25 83 ALA A CA 1
ATOM 633 C C . ALA A 1 83 ? 12.734 4.247 -0.809 1.00 95.25 83 ALA A C 1
ATOM 635 O O . ALA A 1 83 ? 13.377 3.716 -1.714 1.00 95.25 83 ALA A O 1
ATOM 636 N N . ASP A 1 84 ? 12.096 3.534 0.121 1.00 96.62 84 ASP A N 1
ATOM 637 C CA . ASP A 1 84 ? 12.150 2.079 0.232 1.00 96.62 84 ASP A CA 1
ATOM 638 C C . ASP A 1 84 ? 10.838 1.494 0.801 1.00 96.62 84 ASP A C 1
ATOM 640 O O . ASP A 1 84 ? 10.009 2.239 1.337 1.00 96.62 84 ASP A O 1
ATOM 644 N N . PRO A 1 85 ? 10.618 0.169 0.677 1.00 96.81 85 PRO A N 1
ATOM 645 C CA . PRO A 1 85 ? 9.366 -0.462 1.097 1.00 96.81 85 PRO A CA 1
ATOM 646 C C . PRO A 1 85 ? 9.061 -0.347 2.593 1.00 96.81 85 PRO A C 1
ATOM 648 O O . PRO A 1 85 ? 7.894 -0.315 2.975 1.00 96.81 85 PRO A O 1
ATOM 651 N N . ALA A 1 86 ? 10.082 -0.287 3.454 1.00 97.62 86 ALA A N 1
ATOM 652 C CA . ALA A 1 86 ? 9.874 -0.177 4.894 1.00 97.62 86 ALA A CA 1
ATOM 653 C C . ALA A 1 86 ? 9.406 1.236 5.267 1.00 97.62 86 ALA A C 1
ATOM 655 O O . ALA A 1 86 ? 8.479 1.383 6.064 1.00 97.62 86 ALA A O 1
ATOM 656 N N . ALA A 1 87 ? 9.993 2.264 4.647 1.00 97.62 87 ALA A N 1
ATOM 657 C CA . ALA A 1 87 ? 9.533 3.643 4.776 1.00 97.62 87 ALA A CA 1
ATOM 658 C C . ALA A 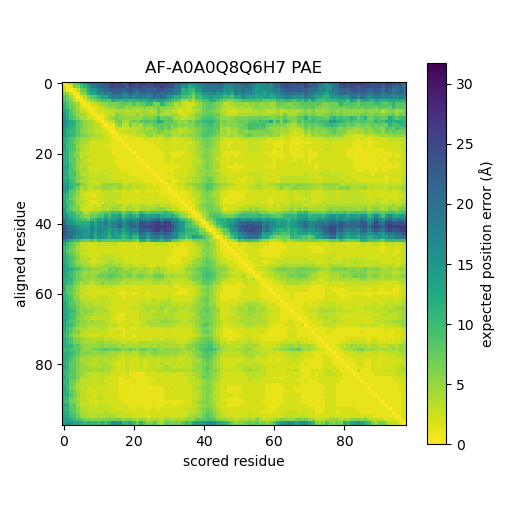1 87 ? 8.104 3.817 4.230 1.00 97.62 87 ALA A C 1
ATOM 660 O O . ALA A 1 87 ? 7.278 4.459 4.877 1.00 97.62 87 ALA A O 1
ATOM 661 N N . ALA A 1 88 ? 7.781 3.186 3.095 1.00 97.38 88 ALA A N 1
ATOM 662 C CA . ALA A 1 88 ? 6.429 3.216 2.535 1.00 97.38 88 ALA A CA 1
ATOM 663 C C . ALA A 1 88 ? 5.415 2.536 3.468 1.00 97.38 88 ALA A C 1
ATOM 665 O O . ALA A 1 88 ? 4.360 3.097 3.748 1.00 97.38 88 ALA A O 1
ATOM 666 N N . ALA A 1 89 ? 5.748 1.364 4.021 1.00 97.75 89 ALA A N 1
ATOM 667 C CA . ALA A 1 89 ? 4.897 0.678 4.991 1.00 97.75 89 ALA A CA 1
ATOM 668 C C . ALA A 1 89 ? 4.650 1.522 6.252 1.00 97.75 89 ALA A C 1
ATOM 670 O O . ALA A 1 89 ? 3.527 1.559 6.754 1.00 97.75 89 ALA A O 1
ATOM 671 N N . ALA A 1 90 ? 5.680 2.212 6.753 1.00 97.62 90 ALA A N 1
ATOM 672 C CA . ALA A 1 90 ? 5.547 3.108 7.897 1.00 97.62 90 ALA A CA 1
ATOM 673 C C . ALA A 1 90 ? 4.592 4.276 7.601 1.00 97.62 90 ALA A C 1
ATOM 675 O O . ALA A 1 90 ? 3.698 4.525 8.405 1.00 97.62 90 ALA A O 1
ATOM 676 N N . ALA A 1 91 ? 4.724 4.918 6.435 1.00 97.31 91 ALA A N 1
ATOM 677 C CA . ALA A 1 91 ? 3.836 6.001 6.009 1.00 97.31 91 ALA A CA 1
ATOM 678 C C . ALA A 1 91 ? 2.381 5.531 5.835 1.00 97.31 91 ALA A C 1
ATOM 680 O O . ALA A 1 91 ? 1.456 6.189 6.299 1.00 97.31 91 ALA A O 1
ATOM 681 N N . ILE A 1 92 ? 2.164 4.349 5.244 1.00 96.69 92 ILE A N 1
ATOM 682 C CA . ILE A 1 92 ? 0.817 3.769 5.114 1.00 96.69 92 ILE A CA 1
ATOM 683 C C . ILE A 1 92 ? 0.195 3.541 6.497 1.00 96.69 92 ILE A C 1
ATOM 685 O O . ILE A 1 92 ? -0.962 3.876 6.725 1.00 96.69 92 ILE A O 1
ATOM 689 N N . LEU A 1 93 ? 0.954 2.980 7.441 1.00 96.25 93 LEU A N 1
ATOM 690 C CA . LEU A 1 93 ? 0.468 2.741 8.803 1.00 96.25 93 LEU A CA 1
ATOM 691 C C . LEU A 1 93 ? 0.195 4.029 9.577 1.00 96.25 93 LEU A C 1
ATOM 693 O O . LEU A 1 93 ? -0.660 4.014 10.461 1.00 96.25 93 LEU A O 1
ATOM 697 N N . GLU A 1 94 ? 0.934 5.098 9.290 1.00 95.38 94 GLU A N 1
ATOM 698 C CA . GLU A 1 94 ? 0.691 6.419 9.861 1.00 95.38 94 GLU A CA 1
ATOM 699 C C . GLU A 1 94 ? -0.680 6.940 9.426 1.00 95.38 94 GLU A C 1
ATOM 701 O O . GLU A 1 94 ? -1.509 7.228 10.287 1.00 95.38 94 GLU A O 1
ATOM 706 N N . PHE A 1 95 ? -0.970 6.935 8.122 1.00 94.25 95 PHE A N 1
ATOM 707 C CA . PHE A 1 95 ? -2.255 7.413 7.608 1.00 94.25 95 PHE A CA 1
ATOM 708 C C . PHE A 1 95 ? -3.438 6.505 7.955 1.00 94.25 95 PHE A C 1
ATOM 710 O O . PHE A 1 95 ? -4.514 7.001 8.255 1.00 94.25 95 PHE A O 1
ATOM 717 N N . LEU A 1 96 ? -3.260 5.180 8.007 1.00 91.88 96 LEU A N 1
ATOM 718 C CA . LEU A 1 96 ? -4.343 4.263 8.405 1.00 91.88 96 LEU A CA 1
ATOM 719 C C . LEU A 1 96 ? -4.747 4.373 9.887 1.00 91.88 96 LEU A C 1
ATOM 721 O O . LEU A 1 96 ? -5.738 3.761 10.290 1.00 91.88 96 LEU A O 1
ATOM 725 N N . ARG A 1 97 ? -3.948 5.051 10.719 1.00 86.00 97 ARG A N 1
ATOM 726 C CA . ARG A 1 97 ? -4.196 5.231 12.160 1.00 86.00 97 ARG A CA 1
ATOM 727 C C . ARG A 1 97 ? -4.610 6.657 12.532 1.00 86.00 97 ARG A C 1
ATOM 729 O O . ARG A 1 97 ? -4.937 6.861 13.704 1.00 86.00 97 ARG A O 1
ATOM 736 N N . ALA A 1 98 ? -4.493 7.602 11.600 1.00 75.88 98 ALA A N 1
ATOM 737 C CA . ALA A 1 98 ? -4.881 8.998 11.786 1.00 75.88 98 ALA A CA 1
ATOM 738 C C . ALA A 1 98 ? -6.408 9.131 11.881 1.00 75.88 98 ALA A C 1
ATOM 740 O O . ALA A 1 98 ? -6.854 10.022 12.642 1.00 75.88 98 ALA A O 1
#

Radius of gyration: 12.14 Å; Cα contacts (8 Å, |Δi|>4): 186; chains: 1; bounding box: 28×26×31 Å

Secondary structure (DSSP, 8-state):
------EEE-----SSHHHHHHHHHHHH-TTEEEEEETT--SS---EEEEEETT-S--EEEEEETTTEEEEEEE-SS-EEEESSHHHHHHHHHHHTT-

Sequence (98 aa):
MIPIMDTRTWLGDTGGPVDDAFRLVREQVPGLVTERPDGIDGGDNSLFFVRVEGSVEAVEVECWPGGRPPFTVSDEYSQLDAADPAAAAAAILEFLRA

Foldseek 3Di:
DPPPFDKDFDPDALQAQLNVLVVLLCVVQVQKTKIDGPPPPDDWPFWIWIAGVPDPWTWIWGATRSNADQIWIDGPPDIDTHGGSVRSSVSRVVRRVD

Mean predicted aligned error: 5.14 Å

pLDDT: mean 86.63, std 13.56, range [41.69, 97.75]